Protein AF-A0A126REV5-F1 (afdb_monomer_lite)

pLDDT: mean 86.98, std 11.03, range [38.78, 97.38]

Secondary structure (DSSP, 8-state):
--HHHHHTS-HHHHHHHHHHHHHHGGG-SS---S--TT-S---S-HHHHHHHTTSS-HHHHHHHHHHHHHHHHHHHHHHHHS-GGGSPPHHHHHHHHHTT-PPP-

Foldseek 3Di:
DELVVQLPDDPLVLLVLLLVCLQCVVPDDDDQEDDDPPHPDDPGYSLVSCVVVVVDPPVSSVVSSVCNNVLVVVVVVVVVPDPPVRDDDPVVVSVCVSVVHRPDD

Radius of gyration: 14.95 Å; chains: 1; bounding box: 30×30×41 Å

Sequence (105 aa):
MKPDEVRALPSWCLRLIVLVEARAAPRLRTVEGLWRRSTRTRPGRMTDFIRAEELLPAADIDAIIHDAPADLIRFQDVAAHVPLPDRPAMAEWLEQFNAGLKEAA

Structure (mmCIF, N/CA/C/O backbone):
data_AF-A0A126REV5-F1
#
_entry.id   AF-A0A126REV5-F1
#
loop_
_atom_site.group_PDB
_atom_site.id
_atom_site.type_symbol
_atom_site.label_atom_id
_atom_site.label_alt_id
_atom_site.label_comp_id
_atom_site.label_asym_id
_atom_site.label_entity_id
_atom_site.label_seq_id
_atom_site.pdbx_PDB_ins_code
_atom_site.Cartn_x
_atom_site.Cartn_y
_atom_site.Cartn_z
_atom_site.occupancy
_atom_site.B_iso_or_equiv
_atom_site.auth_seq_id
_atom_site.auth_comp_id
_atom_site.auth_asym_id
_atom_site.auth_atom_id
_atom_site.pdbx_PDB_model_num
ATOM 1 N N . MET A 1 1 ? -6.780 13.429 4.722 1.00 77.94 1 MET A N 1
ATOM 2 C CA . MET A 1 1 ? -7.610 12.255 4.907 1.00 77.94 1 MET A CA 1
ATOM 3 C C . MET A 1 1 ? -7.947 12.172 6.382 1.00 77.94 1 MET A C 1
ATOM 5 O O . MET A 1 1 ? -7.056 12.400 7.203 1.00 77.94 1 MET A O 1
ATOM 9 N N . LYS A 1 2 ? -9.216 11.957 6.703 1.00 85.31 2 LYS A N 1
ATOM 10 C CA . LYS A 1 2 ? -9.748 11.648 8.029 1.00 85.31 2 LYS A CA 1
ATOM 11 C C . LYS A 1 2 ? -9.890 10.122 8.159 1.00 85.31 2 LYS A C 1
ATOM 13 O O . LYS A 1 2 ? -10.033 9.465 7.131 1.00 85.31 2 LYS A O 1
ATOM 18 N N . PRO A 1 3 ? -9.887 9.560 9.378 1.00 89.06 3 PRO A N 1
ATOM 19 C CA . PRO A 1 3 ? -10.066 8.119 9.584 1.00 89.06 3 PRO A CA 1
ATOM 20 C C . PRO A 1 3 ? -11.327 7.546 8.920 1.00 89.06 3 PRO A C 1
ATOM 22 O O . PRO A 1 3 ? -11.249 6.518 8.260 1.00 89.06 3 PRO A O 1
ATOM 25 N N . ASP A 1 4 ? -12.459 8.251 8.996 1.00 90.25 4 ASP A N 1
ATOM 26 C CA . ASP A 1 4 ? -13.714 7.790 8.376 1.00 90.25 4 ASP A CA 1
ATOM 27 C C . ASP A 1 4 ? -13.642 7.737 6.849 1.00 90.25 4 ASP A C 1
ATOM 29 O O . ASP A 1 4 ? -14.252 6.868 6.234 1.00 90.25 4 ASP A O 1
ATOM 33 N N . GLU A 1 5 ? -12.856 8.628 6.235 1.00 91.12 5 GLU A N 1
ATOM 34 C CA . GLU A 1 5 ? -12.616 8.564 4.794 1.00 91.12 5 GLU A CA 1
ATOM 35 C C . GLU A 1 5 ? -11.876 7.272 4.449 1.00 91.12 5 GLU A C 1
ATOM 37 O O . GLU A 1 5 ? -12.254 6.632 3.482 1.00 91.12 5 GLU A O 1
ATOM 42 N N . VAL A 1 6 ? -10.891 6.854 5.258 1.00 92.19 6 VAL A N 1
ATOM 43 C CA . VAL A 1 6 ? -10.144 5.600 5.048 1.00 92.19 6 VAL A CA 1
ATOM 44 C C . VAL A 1 6 ? -11.051 4.382 5.206 1.00 92.19 6 VAL A C 1
ATOM 46 O O . VAL A 1 6 ? -11.003 3.491 4.367 1.00 92.19 6 VAL A O 1
ATOM 49 N N . ARG A 1 7 ? -11.917 4.355 6.226 1.00 94.44 7 ARG A N 1
ATOM 50 C CA . ARG A 1 7 ? -12.871 3.249 6.442 1.00 94.44 7 ARG A CA 1
ATOM 51 C C . ARG A 1 7 ? -13.834 3.047 5.272 1.00 94.44 7 ARG A C 1
ATOM 53 O O . ARG A 1 7 ? -14.249 1.926 5.014 1.00 94.44 7 ARG A O 1
ATOM 60 N N . ALA A 1 8 ? -14.194 4.127 4.580 1.00 95.88 8 ALA A N 1
ATOM 61 C CA . ALA A 1 8 ? -15.111 4.090 3.445 1.00 95.88 8 ALA A CA 1
ATOM 62 C C . ALA A 1 8 ? -14.428 3.759 2.105 1.00 95.88 8 ALA A C 1
ATOM 64 O O . ALA A 1 8 ? -15.110 3.655 1.083 1.00 95.88 8 ALA A O 1
ATOM 65 N N . LEU A 1 9 ? -13.096 3.635 2.073 1.00 96.25 9 LEU A N 1
ATOM 66 C CA . LEU A 1 9 ? -12.378 3.354 0.836 1.00 96.25 9 LEU A CA 1
ATOM 67 C C . LEU A 1 9 ? -12.573 1.900 0.389 1.00 96.25 9 LEU A C 1
ATOM 69 O O . LEU A 1 9 ? -12.569 0.985 1.213 1.00 96.25 9 LEU A O 1
ATOM 73 N N . PRO A 1 10 ? -12.653 1.656 -0.928 1.00 96.38 10 PRO A N 1
ATOM 74 C CA . PRO A 1 10 ? -12.589 0.303 -1.457 1.00 96.38 10 PRO A CA 1
ATOM 75 C C . PRO A 1 10 ? -11.206 -0.315 -1.204 1.00 96.38 10 PRO A C 1
ATOM 77 O O . PRO A 1 10 ? -10.192 0.385 -1.131 1.00 96.38 10 PRO A O 1
ATOM 80 N N . SER A 1 11 ? -11.151 -1.646 -1.143 1.00 94.75 11 SER A N 1
ATOM 81 C CA . SER A 1 11 ? -9.931 -2.406 -0.831 1.00 94.75 11 SER A CA 1
ATOM 82 C C . SER A 1 11 ? -8.738 -2.051 -1.724 1.00 94.75 11 SER A C 1
ATOM 84 O O . SER A 1 11 ? -7.619 -1.937 -1.230 1.00 94.75 11 SER A O 1
ATOM 86 N N . TRP A 1 12 ? -8.958 -1.797 -3.018 1.00 94.88 12 TRP A N 1
ATOM 87 C CA . TRP A 1 12 ? -7.891 -1.390 -3.939 1.00 94.88 12 TRP A CA 1
ATOM 88 C C . TRP A 1 12 ? -7.231 -0.069 -3.515 1.00 94.88 12 TRP A C 1
ATOM 90 O O . TRP A 1 12 ? -6.011 0.050 -3.555 1.00 94.88 12 TRP A O 1
ATOM 100 N N . CYS A 1 13 ? -7.998 0.911 -3.020 1.00 95.25 13 CYS A N 1
ATOM 101 C CA . CYS A 1 13 ? -7.433 2.153 -2.490 1.00 95.25 13 CYS A CA 1
ATOM 102 C C . CYS A 1 13 ? -6.601 1.888 -1.232 1.00 95.25 13 CYS A C 1
ATOM 104 O O . CYS A 1 13 ? -5.525 2.463 -1.075 1.00 95.25 13 CYS A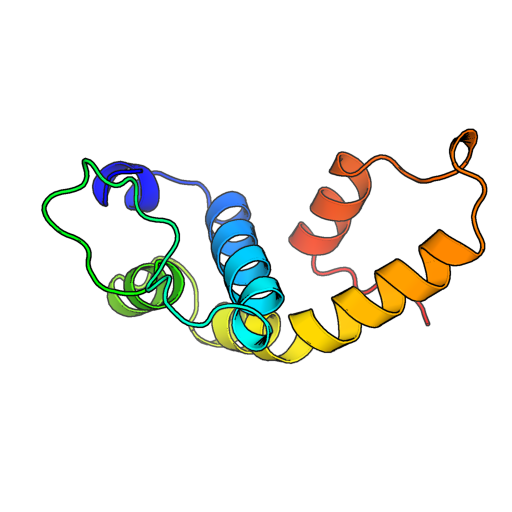 O 1
ATOM 106 N N . LEU A 1 14 ? -7.079 1.010 -0.345 1.00 96.50 14 LEU A N 1
ATOM 107 C CA . LEU A 1 14 ? -6.357 0.639 0.872 1.00 96.50 14 LEU A CA 1
ATOM 108 C C . LEU A 1 14 ? -5.019 -0.037 0.540 1.00 96.50 14 LEU A C 1
ATOM 110 O O . LEU A 1 14 ? -3.994 0.321 1.118 1.00 96.50 14 LEU A O 1
ATOM 114 N N . ARG A 1 15 ? -4.996 -0.936 -0.454 1.00 97.25 15 ARG A N 1
ATOM 115 C CA . ARG A 1 15 ? -3.765 -1.574 -0.952 1.00 97.25 15 ARG A CA 1
ATOM 116 C C . ARG A 1 15 ? -2.765 -0.540 -1.472 1.00 97.25 15 ARG A C 1
ATOM 118 O O . ARG A 1 15 ? -1.574 -0.645 -1.186 1.00 97.25 15 ARG A O 1
ATOM 125 N N . LEU A 1 16 ? -3.240 0.494 -2.174 1.00 94.88 16 LEU A N 1
ATOM 126 C CA . LEU A 1 16 ? -2.390 1.592 -2.644 1.00 94.88 16 LEU A CA 1
ATOM 127 C C . LEU A 1 16 ? -1.806 2.430 -1.504 1.00 94.88 16 LEU A C 1
ATOM 129 O O . LEU A 1 16 ? -0.641 2.818 -1.581 1.00 94.88 16 LEU A O 1
ATOM 133 N N . ILE A 1 17 ? -2.573 2.692 -0.443 1.00 94.69 17 ILE A N 1
ATOM 134 C CA . ILE A 1 17 ? -2.061 3.389 0.747 1.00 94.69 17 ILE A CA 1
ATOM 135 C C . ILE A 1 17 ? -0.889 2.606 1.351 1.00 94.69 17 ILE A C 1
ATOM 137 O O . ILE A 1 17 ? 0.177 3.184 1.576 1.00 94.69 17 ILE A O 1
ATOM 141 N N . VAL A 1 18 ? -1.061 1.294 1.550 1.00 95.50 18 VAL A N 1
ATOM 142 C CA . VAL A 1 18 ? -0.012 0.414 2.093 1.00 95.50 18 VAL A CA 1
ATOM 143 C C . VAL A 1 18 ? 1.219 0.403 1.183 1.00 95.50 18 VAL A C 1
ATOM 145 O O . VAL A 1 18 ? 2.336 0.595 1.659 1.00 95.50 18 VAL A O 1
ATOM 148 N N . LEU A 1 19 ? 1.027 0.257 -0.131 1.00 94.81 19 LEU A N 1
ATOM 149 C CA . LEU A 1 19 ? 2.104 0.269 -1.125 1.00 94.81 19 LEU A CA 1
ATOM 150 C C . LEU A 1 19 ? 2.914 1.573 -1.087 1.00 94.81 19 LEU A C 1
ATOM 152 O O . LEU A 1 19 ? 4.146 1.544 -1.074 1.00 94.81 19 LEU A O 1
ATOM 156 N N . VAL A 1 20 ? 2.236 2.723 -1.085 1.00 92.44 20 VAL A N 1
ATOM 157 C CA . VAL A 1 20 ? 2.895 4.035 -1.075 1.00 92.44 20 VAL A CA 1
ATOM 158 C C . VAL A 1 20 ? 3.668 4.236 0.226 1.00 92.44 20 VAL A C 1
ATOM 160 O O . VAL A 1 20 ? 4.816 4.684 0.181 1.00 92.44 20 VAL A O 1
ATOM 163 N N . GLU A 1 21 ? 3.096 3.867 1.376 1.00 92.19 21 GLU A N 1
ATOM 164 C CA . GLU A 1 21 ? 3.815 3.943 2.651 1.00 92.19 21 GLU A CA 1
ATOM 165 C C . GLU A 1 21 ? 5.011 2.984 2.699 1.00 92.19 21 GLU A C 1
ATOM 167 O O . GLU A 1 21 ? 6.081 3.389 3.152 1.00 92.19 21 GLU A O 1
ATOM 172 N N . ALA A 1 22 ? 4.879 1.752 2.200 1.00 93.19 22 ALA A N 1
ATOM 173 C CA . ALA A 1 22 ? 5.973 0.782 2.148 1.00 93.19 22 ALA A CA 1
ATOM 174 C C . ALA A 1 22 ? 7.134 1.271 1.265 1.00 93.19 22 ALA A C 1
ATOM 176 O O . ALA A 1 22 ? 8.293 1.218 1.674 1.00 93.19 22 ALA A O 1
ATOM 177 N N . ARG A 1 23 ? 6.830 1.840 0.091 1.00 91.38 23 ARG A N 1
ATOM 178 C CA . ARG A 1 23 ? 7.831 2.434 -0.814 1.00 91.38 23 ARG A CA 1
ATOM 179 C C . ARG A 1 23 ? 8.509 3.671 -0.230 1.00 91.38 23 ARG A C 1
ATOM 181 O O . ARG A 1 23 ? 9.675 3.933 -0.524 1.00 91.38 23 ARG A O 1
ATOM 188 N N . ALA A 1 24 ? 7.784 4.454 0.566 1.00 89.56 24 ALA A N 1
ATOM 189 C CA . ALA A 1 24 ? 8.314 5.662 1.184 1.00 89.56 24 ALA A CA 1
ATOM 190 C C . ALA A 1 24 ? 9.144 5.369 2.444 1.00 89.56 24 ALA A C 1
ATOM 192 O O . ALA A 1 24 ? 10.096 6.103 2.713 1.00 89.56 24 ALA A O 1
ATOM 193 N N . ALA A 1 25 ? 8.825 4.306 3.191 1.00 88.69 25 ALA A N 1
ATOM 194 C CA . ALA A 1 25 ? 9.416 3.996 4.495 1.00 88.69 25 ALA A CA 1
ATOM 195 C C . ALA A 1 25 ? 10.958 4.067 4.544 1.00 88.69 25 ALA A C 1
ATOM 197 O O . ALA A 1 25 ? 11.465 4.701 5.468 1.00 88.69 25 ALA A O 1
ATOM 198 N N . PRO A 1 26 ? 11.729 3.560 3.555 1.00 85.81 26 PRO A N 1
ATOM 199 C CA . PRO A 1 26 ? 13.193 3.660 3.580 1.00 85.81 26 PRO A CA 1
ATOM 200 C C . PRO A 1 26 ? 13.740 5.098 3.528 1.00 85.81 26 PRO A C 1
ATOM 202 O O . PRO A 1 26 ? 14.909 5.332 3.828 1.00 85.81 26 PRO A O 1
ATOM 205 N N . ARG A 1 27 ? 12.924 6.066 3.095 1.00 84.06 27 ARG A N 1
ATOM 206 C CA . ARG A 1 27 ? 13.323 7.461 2.843 1.00 84.06 27 ARG A CA 1
ATOM 207 C C . ARG A 1 27 ? 12.712 8.448 3.840 1.00 84.06 27 ARG A C 1
ATOM 209 O O . ARG A 1 27 ? 13.164 9.591 3.913 1.00 84.06 27 ARG A O 1
ATOM 216 N N . LEU A 1 28 ? 11.695 8.045 4.600 1.00 79.25 28 LEU A N 1
ATOM 217 C CA . LEU A 1 28 ? 11.027 8.914 5.567 1.00 79.25 28 LEU A CA 1
ATOM 218 C C . LEU A 1 28 ? 11.803 8.954 6.887 1.00 79.25 28 LEU A C 1
ATOM 220 O O . LEU A 1 28 ? 12.073 7.925 7.493 1.00 79.25 28 LEU A O 1
ATOM 224 N N . ARG A 1 29 ? 12.139 10.165 7.349 1.00 73.12 29 ARG A N 1
ATOM 225 C CA . ARG A 1 29 ? 12.807 10.383 8.648 1.00 73.12 29 ARG A CA 1
ATOM 226 C C . ARG A 1 29 ? 11.885 10.920 9.740 1.00 73.12 29 ARG A C 1
ATOM 228 O O . ARG A 1 29 ? 12.172 10.737 10.913 1.00 73.12 29 ARG A O 1
ATOM 235 N N . THR A 1 30 ? 10.819 11.625 9.363 1.00 69.12 30 THR A N 1
ATOM 236 C CA . THR A 1 30 ? 9.994 12.416 10.299 1.00 69.12 30 THR A CA 1
ATOM 237 C C . THR A 1 30 ? 8.491 12.350 10.025 1.00 69.12 30 THR A C 1
ATOM 239 O O . THR A 1 30 ? 7.711 12.939 10.768 1.00 69.12 30 THR A O 1
ATOM 242 N N . VAL A 1 31 ? 8.058 11.677 8.955 1.00 65.31 31 VAL A N 1
ATOM 243 C CA . VAL A 1 31 ? 6.636 11.581 8.598 1.00 65.31 31 VAL A CA 1
ATOM 244 C 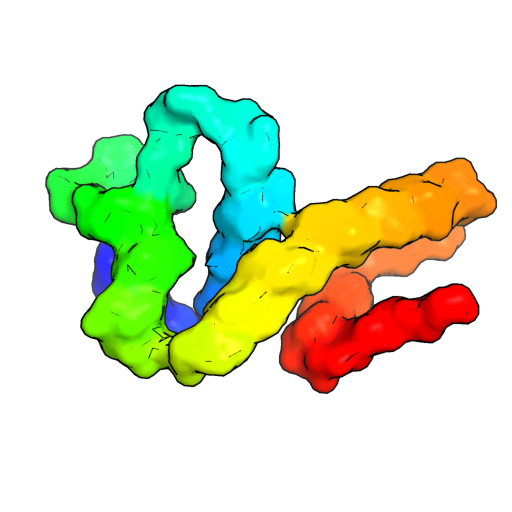C . VAL A 1 31 ? 6.082 10.280 9.166 1.00 65.31 31 VAL A C 1
ATOM 246 O O . VAL A 1 31 ? 6.441 9.206 8.698 1.00 65.31 31 VAL A O 1
ATOM 249 N N . GLU A 1 32 ? 5.199 10.394 10.159 1.00 66.62 32 GLU A N 1
ATOM 250 C CA . GLU A 1 32 ? 4.577 9.252 10.850 1.00 66.62 32 GLU A CA 1
ATOM 251 C C . GLU A 1 32 ? 3.420 8.601 10.074 1.00 66.62 32 GLU A C 1
ATOM 253 O O . GLU A 1 32 ? 2.884 7.601 10.528 1.00 66.62 32 GLU A O 1
ATOM 258 N N . GLY A 1 33 ? 3.014 9.140 8.918 1.00 72.38 33 GLY A N 1
ATOM 259 C CA . GLY A 1 33 ? 1.947 8.574 8.084 1.00 72.38 33 GLY A CA 1
ATOM 260 C C . GLY A 1 33 ? 1.344 9.578 7.100 1.00 72.38 33 GLY A C 1
ATOM 261 O O . GLY A 1 33 ? 1.620 10.777 7.162 1.00 72.38 33 GLY A O 1
ATOM 262 N N . LEU A 1 34 ? 0.479 9.104 6.201 1.00 80.50 34 LEU A N 1
ATOM 263 C CA . LEU A 1 34 ? -0.149 9.915 5.138 1.00 80.50 34 LEU A CA 1
ATOM 264 C C . LEU A 1 34 ? -1.347 10.784 5.600 1.00 80.50 34 LEU A C 1
ATOM 266 O O . LEU A 1 34 ? -2.156 11.257 4.792 1.00 80.50 34 LEU A O 1
ATOM 270 N N . TRP A 1 35 ? -1.495 11.031 6.902 1.00 85.19 35 TRP A N 1
ATOM 271 C CA . TRP A 1 35 ? -2.582 11.857 7.435 1.00 85.19 35 TRP A CA 1
ATOM 272 C C . TRP A 1 35 ? -2.438 13.330 7.033 1.00 85.19 35 TRP A C 1
ATOM 274 O O . TRP A 1 35 ? -1.343 13.888 6.966 1.00 85.19 35 TRP A O 1
ATOM 284 N N . ARG A 1 36 ? -3.568 14.020 6.815 1.00 79.06 36 ARG A N 1
ATOM 285 C CA . ARG A 1 36 ? -3.527 15.480 6.608 1.00 79.06 36 ARG A CA 1
ATOM 286 C C . ARG A 1 36 ? -3.116 16.153 7.918 1.00 79.06 36 ARG A C 1
ATOM 288 O O . ARG A 1 36 ? -3.532 15.736 8.996 1.00 79.06 36 ARG A O 1
ATOM 295 N N . ARG A 1 37 ? -2.394 17.275 7.828 1.00 75.56 37 ARG A N 1
ATOM 296 C CA . ARG A 1 37 ? -2.020 18.085 9.004 1.00 75.56 37 ARG A CA 1
ATOM 297 C C . ARG A 1 37 ? -3.237 18.475 9.858 1.00 75.56 37 ARG A C 1
ATOM 299 O O . ARG A 1 37 ? -3.129 18.496 11.079 1.00 75.56 37 ARG A O 1
ATOM 306 N N . SER A 1 38 ? -4.385 18.742 9.231 1.00 76.81 38 SER A N 1
ATOM 307 C CA . SER A 1 38 ? -5.641 19.101 9.905 1.00 76.81 38 SER A CA 1
ATOM 308 C C . SER A 1 38 ? -6.363 17.932 10.589 1.00 76.81 38 SER A C 1
ATOM 310 O O . SER A 1 38 ? -7.327 18.161 11.317 1.00 76.81 38 SER A O 1
ATOM 312 N N . THR A 1 39 ? -5.920 16.689 10.394 1.00 77.00 39 THR A N 1
ATOM 313 C CA . THR A 1 39 ? -6.485 15.530 11.088 1.00 77.00 39 THR A CA 1
ATOM 314 C C . THR A 1 39 ? -6.020 15.556 12.546 1.00 77.00 39 THR A C 1
ATOM 316 O O . THR A 1 39 ? -4.832 15.380 12.820 1.00 77.00 39 THR A O 1
ATOM 319 N N . ARG A 1 40 ? -6.946 15.840 13.475 1.00 70.62 40 ARG A N 1
ATOM 320 C CA . ARG A 1 40 ? -6.669 15.961 14.922 1.00 70.62 40 ARG A CA 1
ATOM 321 C C . ARG A 1 40 ? -6.287 14.628 15.566 1.00 70.62 40 ARG A C 1
ATOM 323 O O . ARG A 1 40 ? -5.384 14.599 16.389 1.00 70.62 40 ARG A O 1
ATOM 330 N N . THR A 1 41 ? -6.958 13.548 15.184 1.00 69.00 41 THR A N 1
ATOM 331 C CA . THR A 1 41 ? -6.639 12.173 15.584 1.00 69.00 41 THR A CA 1
ATOM 332 C C . THR A 1 41 ? -5.772 11.542 14.501 1.00 69.00 41 THR A C 1
ATOM 334 O O . THR A 1 41 ? -6.272 11.177 13.440 1.00 69.00 41 THR A O 1
ATOM 337 N N . ARG A 1 42 ? -4.459 11.468 14.738 1.00 70.88 42 ARG A N 1
ATOM 338 C CA . ARG A 1 42 ? -3.503 10.796 13.846 1.00 70.88 42 ARG A CA 1
ATOM 339 C C . ARG A 1 42 ? -3.127 9.460 14.483 1.00 70.88 42 ARG A C 1
ATOM 341 O O . ARG A 1 42 ? -2.325 9.468 15.412 1.00 70.88 42 ARG A O 1
ATOM 348 N N . PRO A 1 43 ? -3.711 8.337 14.051 1.00 72.19 43 PRO A N 1
ATOM 349 C CA . PRO A 1 43 ? -3.464 7.031 14.661 1.00 72.19 43 PRO A CA 1
ATOM 350 C C . PRO A 1 43 ? -2.109 6.414 14.241 1.00 72.19 43 PRO A C 1
ATOM 352 O O . PRO A 1 43 ? -2.027 5.213 14.028 1.00 72.19 43 PRO A O 1
ATOM 355 N N . GLY A 1 44 ? -1.043 7.210 14.088 1.00 83.31 44 GLY A N 1
ATOM 356 C CA . GLY A 1 44 ? 0.254 6.731 13.583 1.00 83.31 44 GLY A CA 1
ATOM 357 C C . GLY A 1 44 ? 0.277 6.592 12.059 1.00 83.31 44 GLY A C 1
ATOM 358 O O . GLY A 1 44 ? -0.201 7.493 11.369 1.00 83.31 44 GLY A O 1
ATOM 359 N N . ARG A 1 45 ? 0.813 5.493 11.509 1.00 89.19 45 ARG A N 1
ATOM 360 C CA . ARG A 1 45 ? 0.826 5.257 10.052 1.00 89.19 45 ARG A CA 1
ATOM 361 C C . ARG A 1 45 ? -0.564 4.882 9.552 1.00 89.19 45 ARG A C 1
ATOM 363 O O . ARG A 1 45 ? -1.350 4.281 10.283 1.00 89.19 45 ARG A O 1
ATOM 370 N N . MET A 1 46 ? -0.886 5.195 8.296 1.00 92.19 46 MET A N 1
ATOM 371 C CA . MET A 1 46 ? -2.158 4.721 7.737 1.00 92.19 46 MET A CA 1
ATOM 372 C C . MET A 1 46 ? -2.189 3.200 7.616 1.00 92.19 46 MET A C 1
ATOM 374 O O . MET A 1 46 ? -3.234 2.604 7.845 1.00 92.19 46 MET A O 1
ATOM 378 N N . THR A 1 47 ? -1.052 2.575 7.310 1.00 94.00 47 THR A N 1
ATOM 379 C CA . THR A 1 47 ? -0.917 1.114 7.276 1.00 94.00 47 THR A CA 1
ATOM 380 C C . THR A 1 47 ? -1.251 0.488 8.630 1.00 94.00 47 THR A C 1
ATOM 382 O O . THR A 1 47 ? -1.983 -0.498 8.678 1.00 94.00 47 THR A O 1
ATOM 385 N N . ASP A 1 48 ? -0.781 1.088 9.729 1.00 93.12 48 ASP A N 1
ATOM 386 C CA . ASP A 1 48 ? -1.055 0.595 11.084 1.00 93.12 48 ASP A CA 1
ATOM 387 C C . ASP A 1 48 ? -2.544 0.726 11.420 1.00 93.12 48 ASP A C 1
ATOM 389 O O . ASP A 1 48 ? -3.138 -0.201 11.961 1.00 93.12 48 ASP A O 1
ATOM 393 N N . PHE A 1 49 ? -3.172 1.840 11.027 1.00 93.75 49 PHE A N 1
ATOM 394 C CA . PHE A 1 49 ? -4.615 2.038 11.173 1.00 93.75 49 PHE A CA 1
ATOM 395 C C . PHE A 1 49 ? -5.433 1.025 10.360 1.00 93.75 49 PHE A C 1
ATOM 397 O O . PHE A 1 49 ? -6.357 0.421 10.893 1.00 93.75 49 PHE A O 1
ATOM 404 N N . ILE A 1 50 ? -5.072 0.798 9.092 1.00 95.50 50 ILE A N 1
ATOM 405 C CA . ILE A 1 50 ? -5.722 -0.189 8.214 1.00 95.50 50 ILE A CA 1
ATOM 406 C C . ILE A 1 50 ? -5.630 -1.595 8.817 1.00 95.50 50 ILE A C 1
ATOM 408 O O . ILE A 1 50 ? -6.613 -2.330 8.784 1.00 95.50 50 ILE A O 1
ATOM 412 N N . ARG A 1 51 ? -4.472 -1.955 9.389 1.00 96.44 51 ARG A N 1
ATOM 413 C CA . ARG A 1 51 ? -4.272 -3.234 10.082 1.00 96.44 51 ARG A CA 1
ATOM 414 C C . ARG A 1 51 ? -5.102 -3.326 11.361 1.00 96.44 51 ARG A C 1
ATOM 416 O O . ARG A 1 51 ? -5.759 -4.336 11.570 1.00 96.44 51 ARG A O 1
ATOM 423 N N . ALA A 1 52 ? -5.047 -2.308 12.217 1.00 94.88 52 ALA A N 1
ATOM 424 C CA . ALA A 1 52 ? -5.701 -2.318 13.526 1.00 94.88 52 ALA A CA 1
ATOM 425 C C . ALA A 1 52 ? -7.234 -2.349 13.429 1.00 94.88 52 ALA A C 1
ATOM 427 O O . ALA A 1 52 ? -7.887 -2.922 14.293 1.00 94.88 52 ALA A O 1
ATOM 428 N N . GLU A 1 53 ? -7.795 -1.743 12.384 1.00 95.69 53 GLU A N 1
ATOM 429 C CA . GLU A 1 53 ? -9.238 -1.729 12.110 1.00 95.69 53 GLU A CA 1
ATOM 430 C C . GLU A 1 53 ? -9.670 -2.874 11.174 1.00 95.69 53 GLU A C 1
ATOM 432 O O . GLU A 1 53 ? -10.814 -2.897 10.730 1.00 95.69 53 GLU A O 1
ATOM 437 N N . GLU A 1 54 ? -8.759 -3.802 10.850 1.00 97.19 54 GLU A N 1
ATOM 438 C CA . GLU A 1 54 ? -9.015 -4.992 10.023 1.00 97.19 54 GLU A CA 1
ATOM 439 C C . GLU A 1 54 ? -9.629 -4.673 8.643 1.00 97.1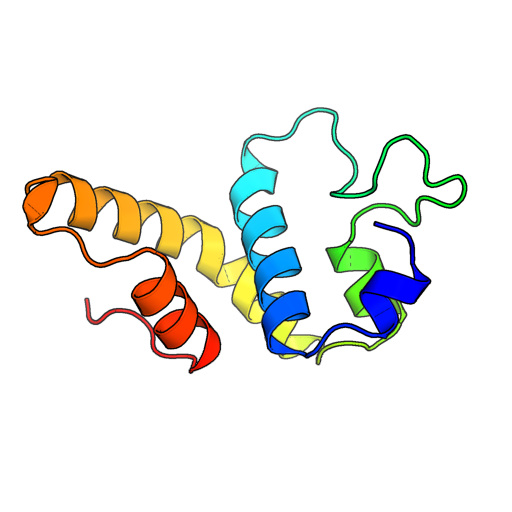9 54 GLU A C 1
AT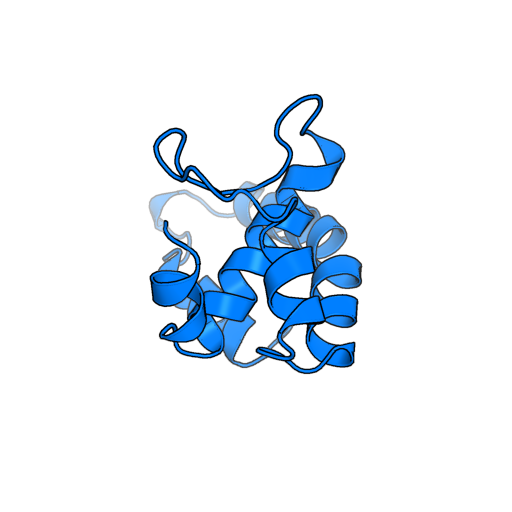OM 441 O O . GLU A 1 54 ? -10.382 -5.460 8.070 1.00 97.19 54 GLU A O 1
ATOM 446 N N . LEU A 1 55 ? -9.280 -3.513 8.071 1.00 97.12 55 LEU A N 1
ATOM 447 C CA . LEU A 1 55 ? -9.824 -3.048 6.787 1.00 97.12 55 LEU A CA 1
ATOM 448 C C . LEU A 1 55 ? -9.224 -3.792 5.580 1.00 97.12 55 LEU A C 1
ATOM 450 O O . LEU A 1 55 ? -9.752 -3.716 4.470 1.00 97.12 55 LEU A O 1
ATOM 454 N N . LEU A 1 56 ? -8.110 -4.499 5.788 1.00 97.38 56 LEU A N 1
ATOM 455 C CA . LEU A 1 56 ? -7.509 -5.444 4.850 1.00 97.38 56 LEU A CA 1
ATOM 456 C C . LEU A 1 56 ? -7.000 -6.680 5.607 1.00 97.38 56 LEU A C 1
ATOM 458 O O . LEU A 1 56 ? -6.578 -6.549 6.760 1.00 97.38 56 LEU A O 1
ATOM 462 N N . PRO A 1 57 ? -6.947 -7.861 4.960 1.00 97.19 57 PRO A N 1
ATOM 463 C CA . PRO A 1 57 ? -6.298 -9.033 5.537 1.00 97.19 57 PRO A CA 1
ATOM 464 C C . PRO A 1 57 ? -4.842 -8.737 5.916 1.00 97.19 57 PRO A C 1
ATOM 466 O O . PRO A 1 57 ? -4.088 -8.174 5.121 1.00 97.19 57 PRO A O 1
ATOM 469 N N . ALA A 1 58 ? -4.412 -9.158 7.108 1.00 97.31 58 ALA A N 1
ATOM 470 C CA . ALA A 1 58 ? -3.041 -8.920 7.571 1.00 97.31 58 ALA A CA 1
ATOM 471 C C . ALA A 1 58 ? -1.986 -9.496 6.608 1.00 97.31 58 ALA A C 1
ATOM 473 O O . ALA A 1 58 ? -0.994 -8.829 6.324 1.00 97.31 58 ALA A O 1
ATOM 474 N N . ALA A 1 59 ? -2.255 -10.675 6.036 1.00 96.31 59 ALA A N 1
ATOM 475 C CA . ALA A 1 59 ? -1.387 -11.318 5.051 1.00 96.31 59 ALA A CA 1
ATOM 476 C C . ALA A 1 59 ? -1.203 -10.477 3.774 1.00 96.31 59 ALA A C 1
ATOM 478 O O . ALA A 1 59 ? -0.093 -10.404 3.249 1.00 96.31 59 ALA A O 1
ATOM 479 N N . ASP A 1 60 ? -2.253 -9.795 3.306 1.00 96.19 60 ASP A N 1
ATOM 480 C CA . ASP A 1 60 ? -2.166 -8.894 2.150 1.00 96.19 60 ASP A CA 1
ATOM 481 C C . ASP A 1 60 ? -1.276 -7.688 2.463 1.00 96.19 60 ASP A C 1
ATOM 483 O O . ASP A 1 60 ? -0.459 -7.277 1.639 1.00 96.19 60 ASP A O 1
ATOM 487 N N . ILE A 1 61 ? -1.414 -7.129 3.669 1.00 97.31 61 ILE A N 1
ATOM 488 C CA . ILE A 1 61 ? -0.584 -6.015 4.138 1.00 97.31 61 ILE A CA 1
ATOM 489 C C . ILE A 1 61 ? 0.885 -6.451 4.213 1.00 97.31 61 ILE A C 1
ATOM 491 O O . ILE A 1 61 ? 1.757 -5.744 3.710 1.00 97.31 61 ILE A O 1
ATOM 495 N N . ASP A 1 62 ? 1.156 -7.610 4.819 1.00 97.19 62 ASP A N 1
ATOM 496 C CA . ASP A 1 62 ? 2.509 -8.157 4.957 1.00 97.19 62 ASP A CA 1
ATOM 497 C C . ASP A 1 62 ? 3.157 -8.421 3.592 1.00 97.19 62 ASP A C 1
ATOM 499 O O . ASP A 1 62 ? 4.310 -8.039 3.383 1.00 97.19 62 ASP A O 1
ATOM 503 N N . ALA A 1 63 ? 2.411 -8.996 2.644 1.00 95.94 63 ALA A N 1
ATOM 504 C CA . ALA A 1 63 ? 2.892 -9.237 1.287 1.00 95.94 63 ALA A CA 1
ATOM 505 C C . ALA A 1 63 ? 3.274 -7.929 0.575 1.00 95.94 63 ALA A C 1
ATOM 507 O O . ALA A 1 63 ? 4.373 -7.822 0.033 1.00 95.94 63 ALA A O 1
ATOM 508 N N . ILE A 1 64 ? 2.419 -6.898 0.640 1.00 96.12 64 ILE A N 1
ATOM 509 C CA . ILE A 1 64 ? 2.716 -5.594 0.026 1.00 96.12 64 ILE A CA 1
ATOM 510 C C . ILE A 1 64 ? 3.961 -4.965 0.661 1.00 96.12 64 ILE A C 1
ATOM 512 O O . ILE A 1 64 ? 4.821 -4.465 -0.060 1.00 96.12 64 ILE A O 1
ATOM 516 N N . ILE A 1 65 ? 4.081 -4.981 1.993 1.00 95.31 65 ILE A N 1
ATOM 517 C CA . ILE A 1 65 ? 5.244 -4.405 2.687 1.00 95.31 65 ILE A CA 1
ATOM 518 C C . ILE A 1 65 ? 6.533 -5.134 2.295 1.00 95.31 65 ILE A C 1
ATOM 520 O O . ILE A 1 65 ? 7.556 -4.479 2.086 1.00 95.31 65 ILE A O 1
ATOM 524 N N . HIS A 1 66 ? 6.482 -6.463 2.198 1.00 95.00 66 HIS A N 1
ATOM 525 C CA . HIS A 1 66 ? 7.621 -7.293 1.824 1.00 95.00 66 HIS A CA 1
ATOM 526 C C . HIS A 1 66 ? 8.078 -7.033 0.382 1.00 95.00 66 HIS A C 1
ATOM 528 O O . HIS A 1 66 ? 9.263 -6.803 0.144 1.00 95.00 66 HIS A O 1
ATOM 534 N N . ASP A 1 67 ? 7.143 -7.041 -0.571 1.00 93.88 67 ASP A N 1
ATOM 535 C CA . ASP A 1 67 ? 7.448 -6.982 -2.005 1.00 93.88 67 ASP A CA 1
ATOM 536 C C . ASP A 1 67 ? 7.766 -5.550 -2.492 1.00 93.88 67 ASP A C 1
ATOM 538 O O . ASP A 1 67 ? 8.608 -5.348 -3.373 1.00 93.88 67 ASP A O 1
ATOM 542 N N . ALA A 1 68 ? 7.143 -4.524 -1.894 1.00 93.56 68 ALA A N 1
ATOM 543 C CA . ALA A 1 68 ? 7.163 -3.150 -2.405 1.00 93.56 68 ALA A CA 1
ATOM 544 C C . ALA A 1 68 ? 8.557 -2.532 -2.657 1.00 93.56 68 ALA A C 1
ATOM 546 O O . ALA A 1 68 ? 8.691 -1.821 -3.663 1.00 93.56 68 ALA A O 1
ATOM 547 N N . PRO A 1 69 ? 9.588 -2.726 -1.804 1.00 90.19 69 PRO A N 1
ATOM 548 C CA . PRO A 1 69 ? 10.916 -2.167 -2.056 1.00 90.19 69 PRO A CA 1
ATOM 549 C C . PRO A 1 69 ? 11.599 -2.775 -3.286 1.00 90.19 69 PRO A C 1
ATOM 551 O O . PRO A 1 69 ? 12.124 -2.033 -4.116 1.00 90.19 69 PRO A O 1
ATOM 554 N N . ALA A 1 70 ? 11.567 -4.104 -3.421 1.00 90.38 70 ALA A N 1
ATOM 555 C CA . ALA A 1 70 ? 12.171 -4.803 -4.553 1.00 90.38 70 ALA A CA 1
ATOM 556 C C . ALA A 1 70 ? 11.418 -4.497 -5.855 1.00 90.38 70 ALA A C 1
ATOM 558 O O . ALA A 1 70 ? 12.038 -4.212 -6.879 1.00 90.38 70 ALA A O 1
ATOM 559 N N . ASP A 1 71 ? 10.086 -4.459 -5.795 1.00 90.25 71 ASP A N 1
ATOM 560 C CA . ASP A 1 71 ? 9.246 -4.125 -6.943 1.00 90.25 71 ASP A CA 1
ATOM 561 C C . ASP A 1 71 ? 9.439 -2.677 -7.406 1.00 90.25 71 ASP A C 1
ATOM 563 O O . ASP A 1 71 ? 9.371 -2.401 -8.600 1.00 90.25 71 ASP A O 1
ATOM 567 N N . LEU A 1 72 ? 9.710 -1.735 -6.492 1.00 90.62 72 LEU A N 1
ATOM 568 C CA . LEU A 1 72 ? 10.042 -0.361 -6.876 1.00 90.62 72 LEU A CA 1
ATOM 569 C C . LEU A 1 72 ? 11.361 -0.289 -7.652 1.00 90.62 72 LEU A C 1
ATOM 571 O O . LEU A 1 72 ? 11.432 0.449 -8.630 1.00 90.62 72 LEU A O 1
ATOM 575 N N . ILE A 1 73 ? 12.387 -1.028 -7.219 1.00 90.06 73 ILE A N 1
ATOM 576 C CA . ILE A 1 73 ? 13.681 -1.069 -7.914 1.00 90.06 73 ILE A CA 1
ATOM 577 C C . ILE A 1 73 ? 13.492 -1.671 -9.307 1.00 90.06 73 ILE A C 1
ATOM 579 O O . ILE A 1 73 ? 13.844 -1.025 -10.288 1.00 90.06 73 ILE A O 1
ATOM 583 N N . ARG A 1 74 ? 12.828 -2.831 -9.406 1.00 87.94 74 ARG A N 1
ATOM 584 C CA . ARG A 1 74 ? 12.547 -3.482 -10.695 1.00 87.94 74 ARG A CA 1
ATOM 585 C C . ARG A 1 74 ? 11.783 -2.562 -11.648 1.00 87.94 74 ARG A C 1
ATOM 587 O O . ARG A 1 74 ? 12.183 -2.409 -12.797 1.00 87.94 74 ARG A O 1
ATOM 594 N N . PHE A 1 75 ? 10.737 -1.896 -11.157 1.00 86.69 75 PHE A N 1
ATOM 595 C CA . PHE A 1 75 ? 9.969 -0.931 -11.944 1.00 86.69 75 PHE A CA 1
ATOM 596 C C . PHE A 1 75 ? 10.848 0.214 -12.470 1.00 86.69 75 PHE A C 1
ATOM 598 O O . PHE A 1 75 ? 10.737 0.610 -13.629 1.00 86.69 75 PHE A O 1
ATOM 605 N N . GLN A 1 76 ? 11.737 0.755 -11.630 1.00 89.50 76 GLN A N 1
ATOM 606 C CA . GLN A 1 76 ? 12.658 1.824 -12.022 1.00 89.50 76 GLN A CA 1
ATOM 607 C C . GLN A 1 76 ? 13.696 1.346 -13.045 1.00 89.50 76 GLN A C 1
ATOM 609 O O . GLN A 1 76 ? 13.969 2.080 -13.996 1.00 89.50 76 GLN A O 1
ATOM 614 N N . ASP A 1 77 ? 14.216 0.128 -12.886 1.00 91.00 77 ASP A N 1
ATOM 615 C CA . ASP A 1 77 ? 15.172 -0.485 -13.808 1.00 91.00 77 ASP A CA 1
ATOM 616 C C . ASP A 1 77 ? 14.544 -0.713 -15.186 1.00 91.00 77 ASP A C 1
ATOM 618 O O . ASP A 1 77 ? 15.111 -0.297 -16.196 1.00 91.00 77 ASP A O 1
ATOM 622 N N . VAL A 1 78 ? 13.339 -1.290 -15.253 1.00 87.38 78 VAL A N 1
ATOM 623 C CA . VAL A 1 78 ? 12.610 -1.472 -16.520 1.00 87.38 78 VAL A CA 1
ATOM 624 C C . VAL A 1 78 ? 12.309 -0.116 -17.160 1.00 87.38 78 VAL A C 1
ATOM 626 O O . VAL A 1 78 ? 12.647 0.113 -18.321 1.00 87.38 78 VAL A O 1
ATOM 629 N N . ALA A 1 79 ? 11.753 0.831 -16.397 1.00 87.19 79 ALA A N 1
ATOM 630 C CA . ALA A 1 79 ? 11.413 2.156 -16.909 1.00 87.19 79 ALA A CA 1
ATOM 631 C C . ALA A 1 79 ? 12.636 2.932 -17.431 1.00 87.19 79 ALA A C 1
ATOM 633 O O . ALA A 1 79 ? 12.494 3.735 -18.356 1.00 87.19 79 ALA A O 1
ATOM 634 N N . ALA A 1 80 ? 13.834 2.705 -16.879 1.00 89.69 80 ALA A N 1
ATOM 635 C CA . ALA A 1 80 ? 15.069 3.330 -17.353 1.00 89.69 80 ALA A CA 1
ATOM 636 C C . ALA A 1 80 ? 15.435 2.923 -18.793 1.00 89.69 80 ALA A C 1
ATOM 638 O O . ALA A 1 80 ? 16.064 3.713 -19.496 1.00 89.69 80 ALA A O 1
ATOM 639 N N . HIS A 1 81 ? 14.997 1.744 -19.246 1.00 91.50 81 HIS A N 1
ATOM 640 C CA . HIS A 1 81 ? 15.248 1.230 -20.595 1.00 91.50 81 HIS A CA 1
ATOM 641 C C . HIS A 1 81 ? 14.135 1.574 -21.598 1.00 91.50 81 HIS A C 1
ATOM 643 O O . HIS A 1 81 ? 14.328 1.411 -22.801 1.00 91.50 81 HIS A O 1
ATOM 649 N N . VAL A 1 82 ? 12.987 2.072 -21.126 1.00 87.75 82 VAL A N 1
ATOM 650 C CA . VAL A 1 82 ? 11.839 2.426 -21.973 1.00 87.75 82 VAL A CA 1
ATOM 651 C C . VAL A 1 82 ? 11.823 3.940 -22.238 1.00 87.75 82 VAL A C 1
ATOM 653 O O . VAL A 1 82 ? 11.783 4.727 -21.276 1.00 87.75 82 VAL A O 1
ATOM 656 N N . PRO A 1 83 ? 11.827 4.384 -23.512 1.00 92.25 83 PRO A N 1
ATOM 657 C CA . PRO A 1 83 ? 11.653 5.790 -23.859 1.00 92.25 83 PRO A CA 1
ATOM 658 C C . PRO A 1 83 ? 10.364 6.359 -23.262 1.00 92.25 83 PRO A C 1
ATOM 660 O O . PRO A 1 83 ? 9.340 5.691 -23.229 1.00 92.25 83 PRO A O 1
ATOM 663 N N . LEU A 1 84 ? 10.392 7.620 -22.818 1.00 86.56 84 LEU A N 1
ATOM 664 C CA . LEU A 1 84 ? 9.228 8.286 -22.214 1.00 86.56 84 LEU A CA 1
ATOM 665 C C . LEU A 1 84 ? 7.896 8.126 -22.978 1.00 86.56 84 LEU A C 1
ATOM 667 O O . LEU A 1 84 ? 6.908 7.862 -22.296 1.00 86.56 84 LEU A O 1
ATOM 671 N N . PRO A 1 85 ? 7.824 8.276 -24.320 1.00 90.62 85 PRO A N 1
ATOM 672 C CA . PRO A 1 85 ? 6.557 8.121 -25.041 1.00 90.62 85 PRO A CA 1
ATOM 673 C C . PRO A 1 85 ? 6.012 6.686 -25.041 1.00 90.62 85 PRO A C 1
ATOM 675 O O . PRO A 1 85 ? 4.815 6.512 -25.239 1.00 90.62 8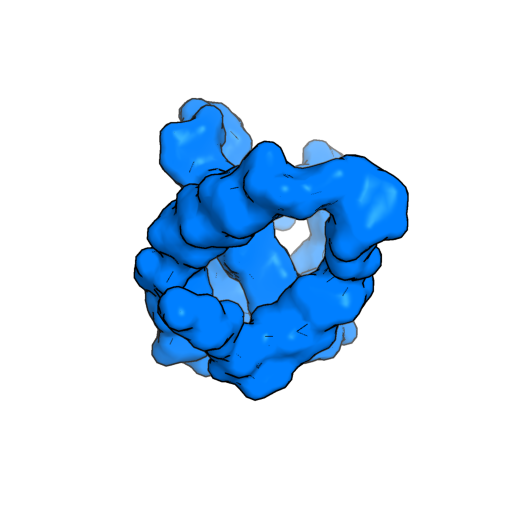5 PRO A O 1
ATOM 678 N N . ASP A 1 86 ? 6.862 5.690 -24.783 1.00 89.56 86 ASP A N 1
ATOM 679 C CA . ASP A 1 86 ? 6.514 4.267 -24.839 1.00 89.56 86 ASP A CA 1
ATOM 680 C C . ASP A 1 86 ? 6.237 3.676 -23.447 1.00 89.56 86 ASP A C 1
ATOM 682 O O . ASP A 1 86 ? 5.949 2.487 -23.312 1.00 89.56 86 ASP A O 1
ATOM 686 N N . ARG A 1 87 ? 6.356 4.483 -22.382 1.00 85.38 87 ARG A N 1
ATOM 687 C CA . ARG A 1 87 ? 6.107 4.008 -21.018 1.00 85.38 87 ARG A CA 1
ATOM 688 C C . ARG A 1 87 ? 4.610 3.791 -20.794 1.00 85.38 87 ARG A C 1
ATOM 690 O O . ARG A 1 87 ? 3.825 4.682 -21.128 1.00 85.38 87 ARG A O 1
ATOM 697 N N . PRO A 1 88 ? 4.219 2.670 -20.161 1.00 85.06 88 PRO A N 1
ATOM 698 C CA . PRO A 1 88 ? 2.827 2.425 -19.817 1.00 85.06 88 PRO A CA 1
ATOM 699 C C . PRO A 1 88 ? 2.302 3.516 -18.885 1.00 85.06 88 PRO A C 1
ATOM 701 O O . PRO A 1 88 ? 3.046 4.129 -18.104 1.00 85.06 88 PRO A O 1
ATOM 704 N N . ALA A 1 89 ? 0.996 3.756 -18.954 1.00 88.56 89 ALA A N 1
ATOM 705 C CA . ALA A 1 89 ? 0.366 4.713 -18.064 1.00 88.56 89 ALA A CA 1
ATOM 706 C C . ALA A 1 89 ? 0.428 4.194 -16.620 1.00 88.56 89 ALA A C 1
ATOM 708 O O . ALA A 1 89 ? 0.250 3.007 -16.354 1.00 88.56 89 ALA A O 1
ATOM 709 N N . MET A 1 90 ? 0.592 5.100 -15.651 1.00 85.75 90 MET A N 1
ATOM 710 C CA . MET A 1 90 ? 0.565 4.724 -14.229 1.00 85.75 90 MET A CA 1
ATOM 711 C C . MET A 1 90 ? -0.730 3.979 -13.857 1.00 85.75 90 MET A C 1
ATOM 713 O O . MET A 1 90 ? -0.704 3.101 -13.004 1.00 85.75 90 MET A O 1
ATOM 717 N N . ALA A 1 91 ? -1.852 4.304 -14.508 1.00 87.38 91 ALA A N 1
ATOM 718 C CA . ALA A 1 91 ? -3.129 3.624 -14.303 1.00 87.38 91 ALA A CA 1
ATOM 719 C C . ALA A 1 91 ? -3.062 2.121 -14.633 1.00 87.38 91 ALA A C 1
ATOM 721 O O . ALA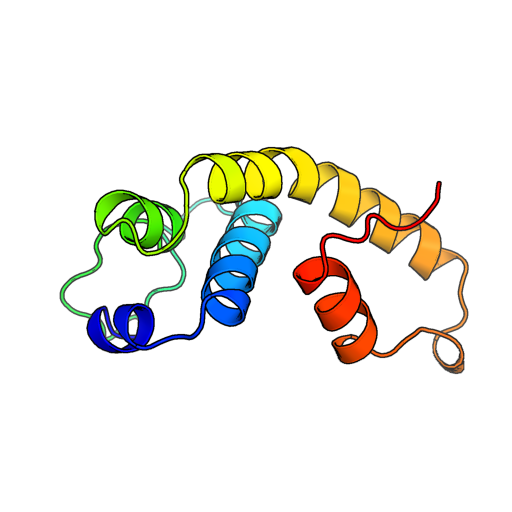 A 1 91 ? -3.498 1.313 -13.820 1.00 87.38 91 ALA A O 1
ATOM 722 N N . GLU A 1 92 ? -2.446 1.747 -15.756 1.00 87.62 92 GLU A N 1
ATOM 723 C CA . GLU A 1 92 ? -2.299 0.346 -16.184 1.00 87.62 92 GLU A CA 1
ATOM 724 C C . GLU A 1 92 ? -1.441 -0.446 -15.190 1.00 87.62 92 GLU A C 1
ATOM 726 O O . GLU A 1 92 ? -1.769 -1.571 -14.814 1.00 87.62 92 GLU A O 1
ATOM 731 N N . TRP A 1 93 ? -0.369 0.171 -14.690 1.00 87.62 93 TRP A N 1
ATOM 732 C CA . TRP A 1 93 ? 0.470 -0.433 -13.658 1.00 87.62 93 TRP A CA 1
ATOM 733 C C . TRP A 1 93 ? -0.301 -0.661 -12.344 1.00 87.62 93 TRP A C 1
ATOM 735 O O . TRP A 1 93 ? -0.198 -1.719 -11.718 1.00 87.62 93 TRP A O 1
ATOM 745 N N . LEU A 1 94 ? -1.122 0.312 -11.927 1.00 89.38 94 LEU A N 1
ATOM 746 C CA . LEU A 1 94 ? -1.955 0.194 -10.724 1.00 89.38 94 LEU A CA 1
ATOM 747 C C . LEU A 1 94 ? -3.021 -0.901 -10.863 1.00 89.38 94 LEU A C 1
ATOM 749 O O . LEU A 1 94 ? -3.346 -1.557 -9.871 1.00 89.38 94 LEU A O 1
ATOM 753 N N . GLU A 1 95 ? -3.565 -1.107 -12.062 1.00 89.94 95 GLU A N 1
ATOM 754 C CA . GLU A 1 95 ? -4.492 -2.207 -12.344 1.00 89.94 95 GLU A CA 1
ATOM 755 C C . GLU A 1 95 ? -3.811 -3.567 -12.158 1.00 89.94 95 GLU A C 1
ATOM 757 O O . GLU A 1 95 ? -4.344 -4.416 -11.443 1.00 89.94 95 GLU A O 1
ATOM 762 N N . GLN A 1 96 ? -2.601 -3.752 -12.694 1.00 87.12 96 GLN A N 1
ATOM 763 C CA . GLN A 1 96 ? -1.831 -4.994 -12.539 1.00 87.12 96 GLN A CA 1
ATOM 764 C C . GLN A 1 96 ? -1.478 -5.282 -11.073 1.00 87.12 96 GLN A C 1
ATOM 766 O O . GLN A 1 96 ? -1.700 -6.394 -10.586 1.00 87.12 96 GLN A O 1
ATOM 771 N N . PHE A 1 97 ? -1.020 -4.265 -10.336 1.00 88.81 97 PHE A N 1
ATOM 772 C CA . PHE A 1 97 ? -0.747 -4.379 -8.901 1.00 88.81 97 PHE A CA 1
ATOM 773 C C . PHE A 1 97 ? -1.994 -4.799 -8.101 1.00 88.81 97 PHE A C 1
ATOM 775 O O . PHE A 1 97 ? -1.929 -5.668 -7.223 1.00 88.81 97 PHE A O 1
ATOM 782 N N . ASN A 1 98 ? -3.152 -4.198 -8.394 1.00 89.12 98 ASN A N 1
ATOM 783 C CA . ASN A 1 98 ? -4.402 -4.541 -7.715 1.00 89.12 98 ASN A CA 1
ATOM 784 C C . ASN A 1 98 ? -4.933 -5.922 -8.118 1.00 89.12 98 ASN A C 1
ATOM 786 O O . ASN A 1 98 ? -5.522 -6.596 -7.276 1.00 89.12 98 ASN A O 1
ATOM 790 N N . ALA A 1 99 ? -4.668 -6.367 -9.347 1.00 87.75 99 ALA A N 1
ATOM 791 C CA . ALA A 1 99 ? -4.947 -7.726 -9.804 1.00 87.75 99 ALA A CA 1
ATOM 792 C C . ALA A 1 99 ? -4.013 -8.785 -9.179 1.00 87.75 99 ALA A C 1
ATOM 794 O O . ALA A 1 99 ? -4.236 -9.978 -9.366 1.00 87.75 99 ALA A O 1
ATOM 795 N N . GLY A 1 100 ? -2.975 -8.372 -8.438 1.00 79.62 100 GLY A N 1
ATOM 796 C CA . GLY A 1 100 ? -1.987 -9.279 -7.847 1.00 79.62 100 GLY A CA 1
ATOM 797 C C . GLY A 1 100 ? -1.017 -9.875 -8.870 1.00 79.62 100 GLY A C 1
ATOM 798 O O . GLY A 1 100 ? -0.336 -10.856 -8.573 1.00 79.62 100 GLY A O 1
ATOM 799 N N . LEU A 1 101 ? -0.951 -9.297 -10.070 1.00 68.56 101 LEU A N 1
ATOM 800 C CA . LEU A 1 101 ? -0.031 -9.717 -11.115 1.00 68.56 101 LEU A CA 1
ATOM 801 C C . LEU A 1 101 ? 1.343 -9.107 -10.820 1.00 68.56 101 LEU A C 1
ATOM 803 O O . LEU A 1 101 ? 1.505 -7.888 -10.840 1.00 68.56 101 LEU A O 1
ATOM 807 N N . LYS A 1 102 ? 2.333 -9.953 -10.519 1.00 61.69 102 LYS A N 1
ATOM 808 C CA . LYS A 1 102 ? 3.738 -9.531 -10.470 1.00 61.69 102 LYS A CA 1
ATOM 809 C C . LYS A 1 102 ? 4.231 -9.377 -11.910 1.00 61.69 102 LYS A C 1
ATOM 811 O O . LYS A 1 102 ? 3.989 -10.273 -12.719 1.00 61.69 102 LYS A O 1
ATOM 816 N N . GLU A 1 103 ? 4.888 -8.259 -12.232 1.00 56.34 103 GLU A N 1
ATOM 817 C CA . GLU A 1 103 ? 5.542 -8.092 -13.538 1.00 56.34 103 GLU A CA 1
ATOM 818 C C . GLU A 1 103 ? 6.470 -9.293 -13.780 1.00 56.34 103 GLU A C 1
ATOM 820 O O . GLU A 1 103 ? 7.237 -9.680 -12.891 1.00 56.34 103 GLU A O 1
ATOM 825 N N . ALA A 1 104 ? 6.339 -9.930 -14.947 1.00 41.19 104 ALA A N 1
ATOM 826 C CA . ALA A 1 104 ? 7.179 -11.062 -15.317 1.00 41.19 104 ALA A CA 1
ATOM 827 C C . ALA A 1 104 ? 8.651 -10.620 -15.350 1.00 41.19 104 ALA A C 1
ATOM 829 O O . ALA A 1 104 ? 8.958 -9.533 -15.840 1.00 41.19 104 ALA A O 1
ATOM 830 N N . ALA A 1 105 ? 9.515 -11.454 -14.764 1.00 38.78 105 ALA A N 1
ATOM 831 C CA . ALA A 1 105 ? 10.950 -11.216 -14.618 1.00 38.78 105 ALA A CA 1
ATOM 832 C C . ALA A 1 105 ? 11.692 -11.128 -15.958 1.00 38.78 105 ALA A C 1
ATOM 834 O O . ALA A 1 105 ? 11.295 -11.856 -16.898 1.00 38.78 105 ALA A O 1
#